Protein AF-A0A314YEB7-F1 (afdb_monomer)

Organism: NCBI:txid2094558

Radius of gyration: 27.31 Å; Cα contacts (8 Å, |Δi|>4): 41; chains: 1; bounding box: 63×27×92 Å

Nearest PDB structures (foldseek):
  8xuo-assembly1_G  TM=5.348E-01  e=2.493E-03  Solanum lycopersicum
  8rfh-assembly1_B  TM=5.170E-01  e=1.519E-03  Nicotiana benthamiana
  4adn-assembly1_A  TM=3.285E-01  e=4.768E+00  Staphylococcus aureus
  4ado-assembly2_B  TM=3.505E-01  e=6.108E+00  Staphylococcus aureus

Structure (mmCIF, N/CA/C/O backbone):
data_AF-A0A314YEB7-F1
#
_entry.id   AF-A0A314YEB7-F1
#
loop_
_atom_site.group_PDB
_atom_site.id
_atom_site.type_symbol
_atom_site.label_atom_id
_atom_site.label_alt_id
_atom_site.label_comp_id
_atom_site.label_asym_id
_atom_site.label_entity_id
_atom_site.label_seq_id
_atom_site.pdbx_PDB_ins_code
_atom_site.Cartn_x
_atom_site.Cartn_y
_atom_site.Cartn_z
_atom_site.occupancy
_atom_site.B_iso_or_equiv
_atom_site.auth_seq_id
_atom_site.auth_comp_id
_atom_site.auth_asym_id
_atom_site.auth_atom_id
_atom_site.pdbx_PDB_model_num
ATOM 1 N N . MET A 1 1 ? 1.807 -8.110 25.311 1.00 68.31 1 MET A N 1
ATOM 2 C CA . MET A 1 1 ? 2.565 -8.280 24.041 1.00 68.31 1 MET A CA 1
ATOM 3 C C . MET A 1 1 ? 1.724 -8.829 22.879 1.00 68.31 1 MET A C 1
ATOM 5 O O . MET A 1 1 ? 1.336 -8.028 22.047 1.00 68.31 1 MET A O 1
ATOM 9 N N . LEU A 1 2 ? 1.368 -10.123 22.812 1.00 75.75 2 LEU A N 1
ATOM 10 C CA . LEU A 1 2 ? 0.666 -10.695 21.634 1.00 75.75 2 LEU A CA 1
ATOM 11 C C . LEU A 1 2 ? -0.756 -10.161 21.396 1.00 75.75 2 LEU A C 1
ATOM 13 O O . LEU A 1 2 ? -1.238 -10.164 20.268 1.00 75.75 2 LEU A O 1
ATOM 17 N N . GLN A 1 3 ? -1.419 -9.657 22.438 1.00 79.19 3 GLN A N 1
ATOM 18 C CA . GLN A 1 3 ? -2.722 -8.996 22.306 1.00 79.19 3 GLN A CA 1
ATOM 19 C C . GLN A 1 3 ? -2.668 -7.767 21.382 1.00 79.19 3 GLN A C 1
ATOM 21 O O . GLN A 1 3 ? -3.668 -7.438 20.755 1.00 79.19 3 GLN A O 1
ATOM 26 N N . HIS A 1 4 ? -1.498 -7.131 21.236 1.00 72.62 4 HIS A N 1
ATOM 27 C CA . HIS A 1 4 ? -1.309 -5.995 20.331 1.00 72.62 4 HIS A CA 1
ATOM 28 C C . HIS A 1 4 ? -1.151 -6.405 18.858 1.00 72.62 4 HIS A C 1
ATOM 30 O O . HIS A 1 4 ? -1.191 -5.542 17.990 1.00 72.62 4 HIS 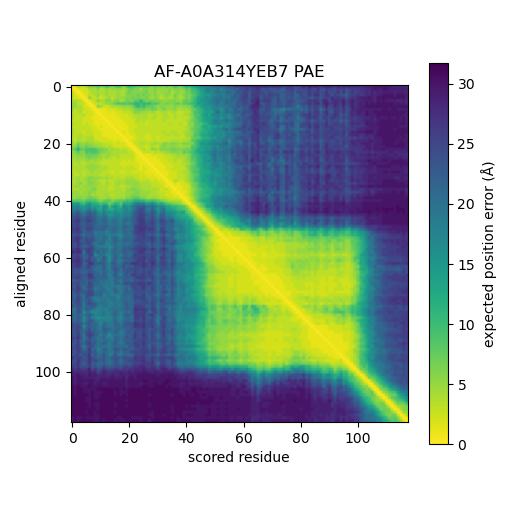A O 1
ATOM 36 N N . CYS A 1 5 ? -0.987 -7.699 18.557 1.00 73.44 5 CYS A N 1
ATOM 37 C CA . CYS A 1 5 ? -0.855 -8.199 17.186 1.00 73.44 5 CYS A CA 1
ATOM 38 C C . CYS A 1 5 ? -2.202 -8.405 16.483 1.00 73.44 5 CYS A C 1
ATOM 40 O O . CYS A 1 5 ? -2.207 -8.699 15.295 1.00 73.44 5 CYS A O 1
ATOM 42 N N . VAL A 1 6 ? -3.330 -8.333 17.208 1.00 78.94 6 VAL A N 1
ATOM 43 C CA . VAL A 1 6 ? -4.710 -8.468 16.682 1.00 78.94 6 VAL A CA 1
ATOM 44 C C . VAL A 1 6 ? -4.918 -9.708 15.783 1.00 78.94 6 VAL A C 1
ATOM 46 O O . VAL A 1 6 ? -5.748 -9.724 14.884 1.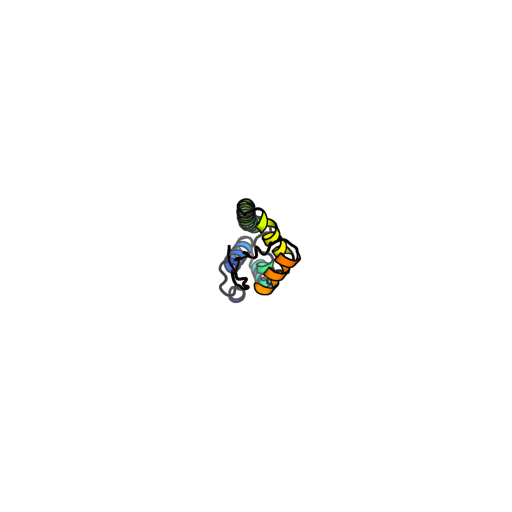00 78.94 6 VAL A O 1
ATOM 49 N N . GLY A 1 7 ? -4.145 -10.775 16.010 1.00 71.06 7 GLY A N 1
ATOM 50 C CA . GLY A 1 7 ? -4.203 -11.999 15.202 1.00 71.06 7 GLY A CA 1
ATOM 51 C C . GLY A 1 7 ? -3.587 -11.890 13.802 1.00 71.06 7 GLY A C 1
ATOM 52 O O . GLY A 1 7 ? -3.736 -12.818 13.013 1.00 71.06 7 GLY A O 1
ATOM 53 N N . LEU A 1 8 ? -2.881 -10.800 13.489 1.00 77.94 8 LEU A N 1
ATOM 54 C CA . LEU A 1 8 ? -2.183 -10.623 12.222 1.00 77.94 8 LEU A CA 1
ATOM 55 C C . LEU A 1 8 ? -0.872 -11.435 12.234 1.00 77.94 8 LEU A C 1
ATOM 57 O O . LEU A 1 8 ? 0.013 -11.136 13.044 1.00 77.94 8 LEU A O 1
ATOM 61 N N . PRO A 1 9 ? -0.695 -12.432 11.345 1.00 77.88 9 PRO A N 1
ATOM 62 C CA . PRO A 1 9 ? 0.518 -13.254 11.315 1.00 77.88 9 PRO A CA 1
ATOM 63 C C . PRO A 1 9 ? 1.794 -12.421 11.140 1.00 77.88 9 PRO A C 1
ATOM 65 O O . PRO A 1 9 ? 2.809 -12.701 11.771 1.00 77.88 9 PRO A O 1
ATOM 68 N N . LEU A 1 10 ? 1.709 -11.344 10.354 1.00 76.81 10 LEU A N 1
ATOM 69 C CA . LEU A 1 10 ? 2.814 -10.423 10.097 1.00 76.81 10 LEU A CA 1
ATOM 70 C C . LEU A 1 10 ? 3.290 -9.711 11.374 1.00 76.81 10 LEU A C 1
ATOM 72 O O . LEU A 1 10 ? 4.482 -9.673 11.656 1.00 76.81 10 LEU A O 1
ATOM 76 N N . ALA A 1 11 ? 2.366 -9.235 12.213 1.00 76.75 11 ALA A N 1
ATOM 77 C CA . ALA A 1 11 ? 2.716 -8.574 13.471 1.00 76.75 11 ALA A CA 1
ATOM 78 C C . ALA A 1 11 ? 3.411 -9.528 14.462 1.00 76.75 11 ALA A C 1
ATOM 80 O O . ALA A 1 11 ? 4.275 -9.108 15.233 1.00 76.75 11 ALA A O 1
ATOM 81 N N . ILE A 1 12 ? 3.056 -10.817 14.435 1.00 81.31 12 ILE A N 1
ATOM 82 C CA . ILE A 1 12 ? 3.680 -11.852 15.271 1.00 81.31 12 ILE A CA 1
ATOM 83 C C . ILE A 1 12 ? 5.104 -12.145 14.788 1.00 81.31 12 ILE A C 1
ATOM 85 O O . ILE A 1 12 ? 6.018 -12.222 15.610 1.00 81.31 12 ILE A O 1
ATOM 89 N N . ILE A 1 13 ? 5.299 -12.273 13.472 1.00 80.50 13 ILE A N 1
ATOM 90 C CA . ILE A 1 13 ? 6.617 -12.494 12.859 1.00 80.50 13 ILE A CA 1
ATOM 91 C C . ILE A 1 13 ? 7.549 -11.322 13.180 1.00 80.50 13 ILE A C 1
ATOM 93 O O . ILE A 1 13 ? 8.672 -11.548 13.633 1.00 80.50 13 ILE A O 1
ATOM 97 N N . VAL A 1 14 ? 7.057 -10.085 13.062 1.00 80.31 14 VAL A N 1
ATOM 98 C CA . VAL A 1 14 ? 7.831 -8.880 13.380 1.00 80.31 14 VAL A CA 1
ATOM 99 C C . VAL A 1 14 ? 8.306 -8.877 14.834 1.00 80.31 14 VAL A C 1
ATOM 101 O O . VAL A 1 14 ? 9.492 -8.689 15.109 1.00 80.31 14 VAL A O 1
ATOM 104 N N . LEU A 1 15 ? 7.404 -9.151 15.779 1.00 82.88 15 LEU A N 1
ATOM 105 C CA . LEU A 1 15 ? 7.750 -9.244 17.200 1.00 82.88 15 LEU A CA 1
ATOM 106 C C . LEU A 1 15 ? 8.743 -10.373 17.488 1.00 82.88 15 LEU A C 1
ATOM 108 O O . LEU A 1 15 ? 9.682 -10.169 18.256 1.00 82.88 15 LEU A O 1
ATOM 112 N N . ALA A 1 16 ? 8.572 -11.538 16.860 1.00 82.62 16 ALA A N 1
ATOM 113 C CA . ALA A 1 16 ? 9.500 -12.655 17.002 1.00 82.62 16 ALA A CA 1
ATOM 114 C C . ALA A 1 16 ? 10.907 -12.292 16.497 1.00 82.62 16 ALA A C 1
ATOM 116 O O . ALA A 1 16 ? 11.894 -12.574 17.177 1.00 82.62 16 ALA A O 1
ATOM 117 N N . GLY A 1 17 ? 11.009 -11.603 15.356 1.00 81.62 17 GLY A N 1
ATOM 118 C CA . GLY A 1 17 ? 12.283 -11.140 14.804 1.00 81.62 17 GLY A CA 1
ATOM 119 C C . GLY A 1 17 ? 12.969 -10.078 15.668 1.00 81.62 17 GLY A C 1
ATOM 120 O O . GLY A 1 17 ?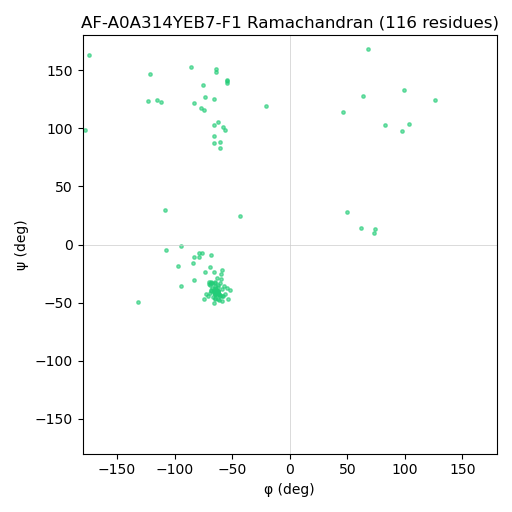 14.182 -10.139 15.874 1.00 81.62 17 GLY A O 1
ATOM 121 N N . VAL A 1 18 ? 12.209 -9.137 16.235 1.00 81.19 18 VAL A N 1
ATOM 122 C CA . VAL A 1 18 ? 12.741 -8.124 17.163 1.00 81.19 18 VAL A CA 1
ATOM 123 C C . VAL A 1 18 ? 13.254 -8.774 18.450 1.00 81.19 18 VAL A C 1
ATOM 125 O O . VAL A 1 18 ? 14.371 -8.481 18.881 1.00 81.19 18 VAL A O 1
ATOM 128 N N . LEU A 1 19 ? 12.481 -9.689 19.041 1.00 83.06 19 LEU A N 1
ATOM 129 C CA . LEU A 1 19 ? 12.862 -10.397 20.268 1.00 83.06 19 LEU A CA 1
ATOM 130 C C . LEU A 1 19 ? 14.049 -11.342 20.049 1.00 83.06 19 LEU A C 1
ATOM 132 O O . LEU A 1 19 ? 14.902 -11.449 20.926 1.00 83.06 19 LEU A O 1
ATOM 136 N N . SER A 1 20 ? 14.173 -11.952 18.865 1.00 83.00 20 SER A N 1
ATOM 137 C CA . SER A 1 20 ? 15.309 -12.814 18.505 1.00 83.00 20 SER A CA 1
ATOM 138 C C . SER A 1 20 ? 16.665 -12.100 18.569 1.00 83.00 20 SER A C 1
ATOM 140 O O . SER A 1 20 ? 17.693 -12.768 18.674 1.00 83.00 20 SER A O 1
ATOM 142 N N . ARG A 1 21 ? 16.695 -10.764 18.480 1.00 76.50 21 ARG A N 1
ATOM 143 C CA . ARG A 1 21 ? 17.925 -9.957 18.532 1.00 76.50 21 ARG A CA 1
ATOM 144 C C . ARG A 1 21 ? 18.242 -9.441 19.945 1.00 76.50 21 ARG A C 1
ATOM 146 O O . ARG A 1 21 ? 19.240 -8.743 20.119 1.00 76.50 21 ARG A O 1
ATOM 153 N N . LYS A 1 22 ? 17.402 -9.740 20.945 1.00 79.88 22 LYS A N 1
ATOM 154 C CA . LYS A 1 22 ? 17.508 -9.243 22.326 1.00 79.88 22 LYS A CA 1
ATOM 155 C C . LYS A 1 22 ? 17.774 -10.383 23.304 1.00 79.88 22 LYS A C 1
ATOM 157 O O . LYS A 1 22 ? 16.984 -11.315 23.402 1.00 79.88 22 LYS A O 1
ATOM 162 N N . ASN A 1 23 ? 18.856 -10.274 24.075 1.00 81.06 23 ASN A N 1
ATOM 163 C CA . ASN A 1 23 ? 19.333 -11.355 24.949 1.00 81.06 23 ASN A CA 1
ATOM 164 C C . ASN A 1 23 ? 19.085 -11.096 26.442 1.00 81.06 23 ASN A C 1
ATOM 166 O O . ASN A 1 23 ? 19.368 -11.964 27.265 1.00 81.06 23 ASN A O 1
ATOM 170 N N . THR A 1 24 ? 18.578 -9.917 26.817 1.00 87.00 24 THR A N 1
ATOM 171 C CA . THR A 1 24 ? 18.366 -9.557 28.227 1.00 87.00 24 THR A CA 1
ATOM 172 C C . THR A 1 24 ? 16.912 -9.217 28.543 1.00 87.00 24 THR A C 1
ATOM 174 O O . THR A 1 24 ? 16.208 -8.615 27.738 1.00 87.00 24 THR A O 1
ATOM 177 N N . ILE A 1 25 ? 16.466 -9.548 29.761 1.00 84.94 25 ILE A N 1
ATOM 178 C CA . ILE A 1 25 ? 15.084 -9.307 30.223 1.00 84.94 25 ILE A CA 1
ATOM 179 C C . ILE A 1 25 ? 14.719 -7.816 30.163 1.00 84.94 25 ILE A C 1
ATOM 181 O O . ILE A 1 25 ? 13.622 -7.469 29.741 1.00 84.94 25 ILE A O 1
ATOM 185 N N . LYS A 1 26 ? 15.660 -6.921 30.488 1.00 82.94 26 LYS A N 1
ATOM 186 C CA . LYS A 1 26 ? 15.446 -5.465 30.408 1.00 82.94 26 LYS A CA 1
ATOM 187 C C . LYS A 1 26 ? 15.151 -4.985 28.984 1.00 82.94 26 LYS A C 1
ATOM 189 O O . LYS A 1 26 ? 14.341 -4.084 28.778 1.00 82.94 26 LYS A O 1
ATOM 194 N N . GLU A 1 27 ? 15.791 -5.589 27.984 1.00 80.75 27 GLU A N 1
ATOM 195 C CA . GLU A 1 27 ? 15.502 -5.280 26.582 1.00 80.75 27 GLU A CA 1
ATOM 196 C C . GLU A 1 27 ? 14.119 -5.787 26.172 1.00 80.75 27 GLU A C 1
ATOM 198 O O . GLU A 1 27 ? 13.434 -5.123 25.400 1.00 80.75 27 GLU A O 1
ATOM 203 N N . TRP A 1 28 ? 13.685 -6.925 26.714 1.00 84.56 28 TRP A N 1
ATOM 204 C CA . TRP A 1 28 ? 12.346 -7.462 26.478 1.00 84.56 28 TRP A CA 1
ATOM 205 C C . TRP A 1 28 ? 11.260 -6.592 27.121 1.00 84.56 28 TRP A C 1
ATOM 207 O O . TRP A 1 28 ? 10.230 -6.357 26.496 1.00 84.56 28 TRP A O 1
ATOM 217 N N . GLU A 1 29 ? 11.499 -6.058 28.321 1.00 84.81 29 GLU A N 1
ATOM 218 C CA . GLU A 1 29 ? 10.618 -5.072 28.966 1.00 84.81 29 GLU A CA 1
ATOM 219 C C . GLU A 1 29 ? 10.523 -3.784 28.140 1.00 84.81 29 GLU A C 1
ATOM 221 O O . GLU A 1 29 ? 9.428 -3.289 27.887 1.00 84.81 29 GLU A O 1
ATOM 226 N N . THR A 1 30 ? 11.649 -3.308 27.602 1.00 81.94 30 THR A N 1
ATOM 227 C CA . THR A 1 30 ? 11.667 -2.134 26.713 1.00 81.94 30 THR A CA 1
ATOM 228 C C . THR A 1 30 ? 10.857 -2.380 25.433 1.00 81.94 30 THR A C 1
ATOM 230 O O . THR A 1 30 ? 10.136 -1.497 24.968 1.00 81.94 30 THR A O 1
ATOM 233 N N . VAL A 1 31 ? 10.945 -3.584 24.855 1.00 82.50 31 VAL A N 1
ATOM 234 C CA . VAL A 1 31 ? 10.126 -3.987 23.699 1.00 82.50 31 VAL A CA 1
ATOM 235 C C . VAL A 1 31 ? 8.654 -4.104 24.090 1.00 82.50 31 VAL A C 1
ATOM 237 O O . VAL A 1 31 ? 7.802 -3.714 23.301 1.00 82.50 31 VAL A O 1
ATOM 240 N N . HIS A 1 32 ? 8.346 -4.590 25.296 1.00 83.50 32 HIS A N 1
ATOM 241 C CA . HIS A 1 32 ? 6.985 -4.703 25.820 1.00 83.50 32 HIS A CA 1
ATOM 242 C C . HIS A 1 32 ? 6.303 -3.338 26.009 1.00 83.50 32 HIS A C 1
ATOM 244 O O . HIS A 1 32 ? 5.122 -3.192 25.692 1.00 83.50 32 HIS A O 1
ATOM 250 N N . GLU A 1 33 ? 7.030 -2.338 26.502 1.00 83.56 33 GLU A N 1
ATOM 251 C CA . GLU A 1 33 ? 6.515 -0.971 26.640 1.00 83.56 33 GLU A CA 1
ATOM 252 C C . GLU A 1 33 ? 6.328 -0.291 25.276 1.00 83.56 33 GLU A C 1
ATOM 254 O O . GLU A 1 33 ? 5.373 0.456 25.082 1.00 83.56 33 GLU A O 1
ATOM 259 N N . ASN A 1 34 ? 7.175 -0.626 24.296 1.00 78.38 34 ASN A N 1
ATOM 260 C CA . ASN A 1 34 ? 7.173 -0.025 22.960 1.00 78.38 34 ASN A CA 1
ATOM 261 C C . ASN A 1 34 ? 6.658 -0.976 21.867 1.00 78.38 34 ASN A C 1
ATOM 263 O O . ASN A 1 34 ? 7.067 -0.872 20.709 1.00 78.38 34 ASN A O 1
ATOM 267 N N . VAL A 1 35 ? 5.756 -1.910 22.200 1.00 79.44 35 VAL A N 1
ATOM 268 C CA . VAL A 1 35 ? 5.264 -2.934 21.252 1.00 79.44 35 VAL A CA 1
ATOM 269 C C . VAL A 1 35 ? 4.665 -2.299 20.006 1.00 79.44 35 VAL A C 1
ATOM 271 O O . VAL A 1 35 ? 4.931 -2.758 18.899 1.00 79.44 35 VAL A O 1
ATOM 274 N N . HIS A 1 36 ? 3.883 -1.232 20.173 1.00 74.88 36 HIS A N 1
ATOM 275 C CA . HIS A 1 36 ? 3.249 -0.553 19.048 1.00 74.88 36 HIS A CA 1
ATOM 276 C C . HIS A 1 36 ? 4.286 0.058 18.099 1.00 74.88 36 HIS A C 1
ATOM 278 O O . HIS A 1 36 ? 4.181 -0.100 16.887 1.00 74.88 36 HIS A O 1
ATOM 284 N N . GLU A 1 37 ? 5.340 0.671 18.640 1.00 72.19 37 GLU A N 1
ATOM 285 C CA . GLU A 1 37 ? 6.440 1.200 17.834 1.00 72.19 37 GLU A CA 1
ATOM 286 C C . GLU A 1 37 ? 7.285 0.097 17.200 1.00 72.19 37 GLU A C 1
ATOM 288 O O . GLU A 1 37 ? 7.747 0.268 16.081 1.00 72.19 37 GLU A O 1
ATOM 293 N N . CYS A 1 38 ? 7.469 -1.040 17.871 1.00 73.56 38 CYS A N 1
ATOM 294 C CA . CYS A 1 38 ? 8.208 -2.174 17.318 1.00 73.56 38 CYS A CA 1
ATOM 295 C C . CYS A 1 38 ? 7.456 -2.835 16.158 1.00 73.56 38 CYS A C 1
ATOM 297 O O . CYS A 1 38 ? 8.077 -3.175 15.156 1.00 73.56 38 CYS A O 1
ATOM 299 N N . ILE A 1 39 ? 6.130 -2.968 16.265 1.00 72.88 39 ILE A N 1
ATOM 300 C CA . ILE A 1 39 ? 5.282 -3.450 15.168 1.00 72.88 39 ILE A CA 1
ATOM 301 C C . ILE A 1 39 ? 5.285 -2.431 14.022 1.00 72.88 39 ILE A C 1
ATOM 303 O O . ILE A 1 39 ? 5.491 -2.813 12.876 1.00 72.88 39 ILE A O 1
ATOM 307 N N . ARG A 1 40 ? 5.129 -1.134 14.328 1.00 66.75 40 ARG A N 1
ATOM 308 C CA . ARG A 1 40 ? 5.129 -0.049 13.332 1.00 66.75 40 ARG A CA 1
ATOM 309 C C . ARG A 1 40 ? 6.474 0.108 12.618 1.00 66.75 40 ARG A C 1
ATOM 311 O O . ARG A 1 40 ? 6.504 0.459 11.447 1.00 66.75 40 ARG A O 1
ATOM 318 N N . ARG A 1 41 ? 7.589 -0.105 13.322 1.00 62.88 41 ARG A N 1
ATOM 319 C CA . ARG A 1 41 ? 8.949 0.033 12.778 1.00 62.88 41 ARG A CA 1
ATOM 320 C C . ARG A 1 41 ? 9.431 -1.224 12.046 1.00 62.88 41 ARG A C 1
ATOM 322 O O . ARG A 1 41 ? 10.398 -1.121 11.299 1.00 62.88 41 ARG A O 1
ATOM 329 N N . GLY A 1 42 ? 8.773 -2.371 12.244 1.00 56.66 42 GLY A N 1
ATOM 330 C CA . GLY A 1 42 ? 9.122 -3.631 11.588 1.00 56.66 42 GLY A CA 1
ATOM 331 C C . GLY A 1 42 ? 10.464 -4.220 12.040 1.00 56.66 42 GLY A C 1
ATOM 332 O O . GLY A 1 42 ? 11.272 -3.569 12.715 1.00 56.66 42 GLY A O 1
ATOM 333 N N . ILE A 1 43 ? 10.716 -5.478 11.656 1.00 47.88 43 ILE A N 1
ATOM 334 C CA . ILE A 1 43 ? 12.079 -6.031 11.625 1.00 47.88 43 ILE A CA 1
ATOM 335 C C . ILE A 1 43 ? 12.906 -5.077 10.770 1.00 47.88 43 ILE A C 1
ATOM 337 O O . ILE A 1 43 ? 12.395 -4.575 9.775 1.00 47.88 43 ILE A O 1
ATOM 341 N N . GLY A 1 44 ? 14.142 -4.806 11.212 1.00 47.00 44 GLY A N 1
ATOM 342 C CA . GLY A 1 44 ? 15.094 -3.873 10.604 1.00 47.00 44 GLY A CA 1
ATOM 343 C C . GLY A 1 44 ? 14.791 -3.569 9.142 1.00 47.00 44 GLY A C 1
ATOM 344 O O . GLY A 1 44 ? 14.760 -4.493 8.336 1.00 47.00 44 GLY A O 1
ATOM 345 N N . HIS A 1 45 ? 14.540 -2.282 8.905 1.00 46.16 45 HIS A N 1
ATOM 346 C CA . HIS A 1 45 ? 14.091 -1.516 7.734 1.00 46.16 45 HIS A CA 1
ATOM 347 C C . HIS A 1 45 ? 14.719 -1.848 6.353 1.00 46.16 45 HIS A C 1
ATOM 349 O O . HIS A 1 45 ? 14.760 -0.997 5.471 1.00 46.16 45 HIS A O 1
ATOM 355 N N . GLU A 1 46 ? 15.232 -3.057 6.164 1.00 49.12 46 GLU A N 1
ATOM 356 C CA . GLU A 1 46 ? 16.177 -3.463 5.130 1.00 49.12 46 GLU A CA 1
ATOM 357 C C . GLU A 1 46 ? 15.693 -4.756 4.445 1.00 49.12 46 GLU A C 1
ATOM 359 O O . GLU A 1 46 ? 15.567 -4.778 3.228 1.00 49.12 46 GLU A O 1
ATOM 364 N N . GLU A 1 47 ? 15.310 -5.803 5.190 1.00 48.62 47 GLU A N 1
ATOM 365 C CA . GLU A 1 47 ? 15.075 -7.137 4.590 1.00 48.62 47 GLU A CA 1
ATOM 366 C C . GLU A 1 47 ? 13.607 -7.416 4.204 1.00 48.62 47 GLU A C 1
ATOM 368 O O . GLU A 1 47 ? 13.331 -8.057 3.191 1.00 48.62 47 GLU A O 1
ATOM 3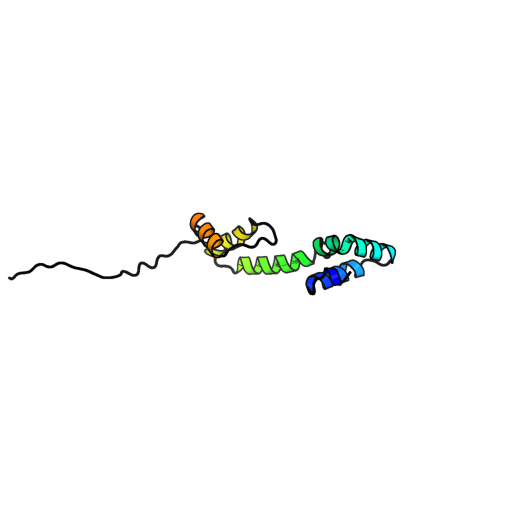73 N N . GLU A 1 48 ? 12.628 -6.925 4.971 1.00 50.31 48 GLU A N 1
ATOM 374 C CA . GLU A 1 48 ? 11.201 -7.205 4.706 1.00 50.31 48 GLU A CA 1
ATOM 375 C C . GLU A 1 48 ? 10.618 -6.265 3.632 1.00 50.31 48 GLU A C 1
ATOM 377 O O . GLU A 1 48 ? 9.762 -6.662 2.834 1.00 50.31 48 GLU A O 1
ATOM 382 N N . TYR A 1 49 ? 11.149 -5.037 3.544 1.00 51.69 49 TYR A N 1
ATOM 383 C CA . TYR A 1 49 ? 10.815 -4.096 2.473 1.00 51.69 49 TYR A CA 1
ATOM 384 C C . TYR A 1 49 ? 11.362 -4.575 1.126 1.00 51.69 49 TYR A C 1
ATOM 386 O O . TYR A 1 49 ? 10.694 -4.388 0.116 1.00 51.69 49 TYR A O 1
ATOM 394 N N . GLU A 1 50 ? 12.513 -5.257 1.093 1.00 53.88 50 GLU A N 1
ATOM 395 C CA . GLU A 1 50 ? 13.048 -5.842 -0.143 1.00 53.88 50 GLU A CA 1
ATOM 396 C C . GLU A 1 50 ? 12.096 -6.875 -0.750 1.00 53.88 50 GLU A C 1
ATOM 398 O O . GLU A 1 50 ? 11.846 -6.827 -1.951 1.00 53.88 50 GLU A O 1
ATOM 403 N N . GLY A 1 51 ? 11.493 -7.755 0.056 1.00 58.78 51 GLY A N 1
ATOM 404 C CA . GLY A 1 51 ? 10.572 -8.780 -0.445 1.00 58.78 51 GLY A CA 1
ATOM 405 C C . GLY A 1 51 ? 9.286 -8.198 -1.042 1.00 58.78 51 GLY A C 1
ATOM 406 O O . GLY A 1 51 ? 8.913 -8.525 -2.172 1.00 58.78 51 GLY A O 1
ATOM 407 N N . ALA A 1 52 ? 8.613 -7.307 -0.309 1.00 70.62 52 ALA A N 1
ATOM 408 C CA . ALA A 1 52 ? 7.383 -6.671 -0.783 1.00 70.62 52 ALA A CA 1
ATOM 409 C C . ALA A 1 52 ? 7.649 -5.701 -1.946 1.00 70.62 52 ALA A C 1
ATOM 411 O O . ALA A 1 52 ? 6.921 -5.718 -2.939 1.00 70.62 52 ALA A O 1
ATOM 412 N N . SER A 1 53 ? 8.722 -4.907 -1.866 1.00 76.31 53 SER A N 1
ATOM 413 C CA . SER A 1 53 ? 9.152 -4.003 -2.938 1.00 76.31 53 SER A CA 1
ATOM 414 C C . SER A 1 53 ? 9.522 -4.772 -4.206 1.00 76.31 53 SER A C 1
ATOM 416 O O . SER A 1 53 ? 9.113 -4.381 -5.296 1.00 76.31 53 SER A O 1
ATOM 418 N N . TRP A 1 54 ? 10.194 -5.921 -4.085 1.00 77.00 54 TRP A N 1
ATOM 419 C CA . TRP A 1 54 ? 10.515 -6.793 -5.217 1.00 77.00 54 TRP A CA 1
ATOM 420 C C . TRP A 1 54 ? 9.262 -7.334 -5.912 1.00 77.00 54 TRP A C 1
ATOM 422 O O . TRP A 1 54 ? 9.142 -7.260 -7.136 1.00 77.00 54 TRP A O 1
ATOM 432 N N . VAL A 1 55 ? 8.293 -7.840 -5.145 1.00 80.88 55 VAL A N 1
ATOM 433 C CA . VAL A 1 55 ? 7.027 -8.343 -5.701 1.00 80.88 55 VAL A CA 1
ATOM 434 C C . VAL A 1 55 ? 6.229 -7.219 -6.365 1.00 80.88 55 VAL A C 1
ATOM 436 O O . VAL A 1 55 ? 5.663 -7.418 -7.445 1.00 80.88 55 VAL A O 1
ATOM 439 N N . LEU A 1 56 ? 6.204 -6.029 -5.760 1.00 84.00 56 LEU A N 1
ATOM 440 C CA . LEU A 1 56 ? 5.559 -4.848 -6.334 1.00 84.00 56 LEU A CA 1
ATOM 441 C C . LEU A 1 56 ? 6.255 -4.386 -7.618 1.00 84.00 56 LEU A C 1
ATOM 443 O O . LEU A 1 56 ? 5.567 -4.097 -8.595 1.00 84.00 56 LEU A O 1
ATOM 447 N N . ALA A 1 57 ? 7.588 -4.377 -7.653 1.00 84.50 57 ALA A N 1
ATOM 448 C CA . ALA A 1 57 ? 8.371 -4.025 -8.835 1.00 84.50 57 ALA A CA 1
ATOM 449 C C . ALA A 1 57 ? 8.097 -4.991 -9.994 1.00 84.50 57 ALA A C 1
ATOM 451 O O . ALA A 1 57 ? 7.746 -4.557 -11.091 1.00 84.50 57 ALA A O 1
ATOM 452 N N . LEU A 1 58 ? 8.130 -6.303 -9.735 1.00 86.81 58 LEU A N 1
ATOM 453 C CA . LEU A 1 58 ? 7.768 -7.308 -10.735 1.00 86.81 58 LEU A CA 1
ATOM 454 C C . LEU A 1 58 ? 6.330 -7.120 -11.227 1.00 86.81 58 LEU A C 1
ATOM 456 O O . LEU A 1 58 ? 6.075 -7.164 -12.430 1.00 86.81 58 LEU A O 1
ATOM 460 N N . SER A 1 59 ? 5.386 -6.882 -10.318 1.00 85.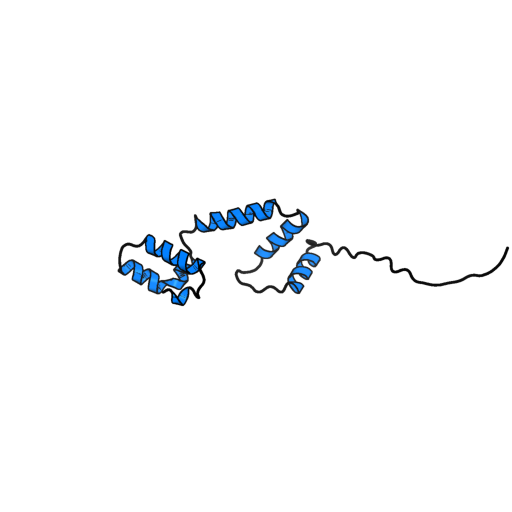88 59 SER A N 1
ATOM 461 C CA . SER A 1 59 ? 3.985 -6.646 -10.681 1.00 85.88 59 SER A CA 1
ATOM 462 C C . SER A 1 59 ? 3.831 -5.393 -11.549 1.00 85.88 59 SER A C 1
ATOM 464 O O . SER A 1 59 ? 3.084 -5.407 -12.527 1.00 85.88 59 SER A O 1
ATOM 466 N N . TYR A 1 60 ? 4.571 -4.329 -11.234 1.00 91.00 60 TYR A N 1
ATOM 467 C CA . TYR A 1 60 ? 4.593 -3.081 -11.991 1.00 91.00 60 TYR A CA 1
ATOM 468 C C . TYR A 1 60 ? 5.180 -3.258 -13.398 1.00 91.00 60 TYR A C 1
ATOM 470 O O . TYR A 1 60 ? 4.674 -2.679 -14.366 1.00 91.00 60 TYR A O 1
ATOM 478 N N . ASP A 1 61 ? 6.221 -4.075 -13.546 1.00 90.81 61 ASP A N 1
ATOM 479 C CA . ASP A 1 61 ? 6.850 -4.343 -14.840 1.00 90.81 61 ASP A CA 1
ATOM 480 C C . ASP A 1 61 ? 5.919 -5.086 -15.796 1.00 90.81 61 ASP A C 1
ATOM 482 O O . ASP A 1 61 ? 5.815 -4.697 -16.963 1.00 90.81 61 ASP A O 1
ATOM 486 N N . HIS A 1 62 ? 5.173 -6.067 -15.281 1.00 91.12 62 HIS A N 1
ATOM 487 C CA . HIS A 1 62 ? 4.202 -6.854 -16.047 1.00 91.12 62 HIS A CA 1
ATOM 488 C C . HIS A 1 62 ? 2.868 -6.129 -16.289 1.00 91.12 62 HIS A C 1
ATOM 490 O O . HIS A 1 62 ? 2.019 -6.620 -17.037 1.00 91.12 62 HIS A O 1
ATOM 496 N N . LEU A 1 63 ? 2.658 -4.960 -15.679 1.00 91.44 63 LEU A N 1
ATOM 497 C CA . LEU A 1 63 ? 1.417 -4.212 -15.811 1.00 91.44 63 LEU A CA 1
ATOM 498 C C . LEU A 1 63 ? 1.328 -3.512 -17.187 1.00 91.44 63 LEU A C 1
ATOM 500 O O . LEU A 1 63 ? 2.300 -2.894 -17.635 1.00 91.44 63 LEU A O 1
ATOM 504 N N . PRO A 1 64 ? 0.162 -3.527 -17.864 1.00 90.19 64 PRO A N 1
ATOM 505 C CA . PRO A 1 64 ? -0.046 -2.770 -19.094 1.00 90.19 64 PRO A CA 1
ATOM 506 C C . PRO A 1 64 ? 0.278 -1.282 -18.928 1.00 90.19 64 PRO A C 1
ATOM 508 O O . PRO A 1 64 ? -0.079 -0.671 -17.922 1.00 90.19 64 PRO A O 1
ATOM 511 N N . TYR A 1 65 ? 0.878 -0.670 -19.953 1.00 88.12 65 TYR A N 1
ATOM 512 C CA . TYR A 1 65 ? 1.369 0.715 -19.896 1.00 88.12 65 TYR A CA 1
ATOM 513 C C . TYR A 1 65 ? 0.321 1.733 -19.412 1.00 88.12 65 TYR A C 1
ATOM 515 O O . TYR A 1 65 ? 0.635 2.606 -18.615 1.00 88.12 65 TYR A O 1
ATOM 523 N N . HIS A 1 66 ? -0.938 1.584 -19.832 1.00 85.19 66 HIS A N 1
ATOM 524 C CA . HIS A 1 66 ? -2.032 2.482 -19.445 1.00 85.19 66 HIS A CA 1
ATOM 525 C C . HIS A 1 66 ? -2.449 2.370 -17.966 1.00 85.19 66 HIS A C 1
ATOM 527 O O . HIS A 1 66 ? -3.068 3.286 -17.438 1.00 85.19 66 HIS A O 1
ATOM 533 N N . LEU A 1 67 ? -2.110 1.272 -17.284 1.00 88.56 67 LEU A N 1
ATOM 534 C CA . LEU A 1 67 ? -2.449 1.051 -15.874 1.00 88.56 67 LEU A CA 1
ATOM 535 C C . LEU A 1 67 ? -1.307 1.419 -14.923 1.00 88.56 67 LEU A C 1
ATOM 537 O O . LEU A 1 67 ? -1.563 1.655 -13.744 1.00 88.56 67 LEU A O 1
ATOM 541 N N . LYS A 1 68 ? -0.065 1.524 -15.417 1.00 91.38 68 LYS A N 1
ATOM 542 C CA . LYS A 1 68 ? 1.090 1.947 -14.607 1.00 91.38 68 LYS A CA 1
ATOM 543 C C . LYS A 1 68 ? 0.850 3.287 -13.896 1.00 91.38 68 LYS A C 1
ATOM 545 O O . LYS A 1 68 ? 1.042 3.338 -12.682 1.00 91.38 68 LYS A O 1
ATOM 550 N N . PRO A 1 69 ? 0.332 4.334 -14.568 1.00 91.00 69 PRO A N 1
ATOM 551 C CA . PRO A 1 69 ? -0.010 5.585 -13.897 1.00 91.00 69 PRO A CA 1
ATOM 552 C C . PRO A 1 69 ? -1.107 5.439 -12.834 1.00 91.00 69 PRO A C 1
ATOM 554 O O . PRO A 1 69 ? -1.045 6.103 -11.806 1.00 91.00 69 PRO A O 1
ATOM 557 N N . CYS A 1 70 ? -2.094 4.560 -13.051 1.00 90.56 70 CYS A N 1
ATOM 558 C CA . CYS A 1 70 ? -3.182 4.327 -12.094 1.00 90.56 70 CYS A CA 1
ATOM 559 C C . CYS A 1 70 ? -2.649 3.726 -10.787 1.00 90.56 70 CYS A C 1
ATOM 561 O O . CYS A 1 70 ? -3.039 4.155 -9.704 1.00 90.56 70 CYS A O 1
ATOM 563 N N . LEU A 1 71 ? -1.721 2.768 -10.888 1.00 90.25 71 LEU A N 1
ATOM 564 C CA . LEU A 1 71 ? -1.063 2.170 -9.728 1.00 90.25 71 LEU A CA 1
ATOM 565 C C . LEU A 1 71 ? -0.216 3.202 -8.968 1.00 90.25 71 LEU A C 1
ATOM 567 O O . LEU A 1 71 ? -0.298 3.273 -7.747 1.00 90.25 71 LEU A O 1
ATOM 571 N N . LEU A 1 72 ? 0.535 4.048 -9.681 1.00 90.56 72 LEU A N 1
ATOM 572 C CA . LEU A 1 72 ? 1.322 5.120 -9.059 1.00 90.56 72 LEU A CA 1
ATOM 573 C C . LEU A 1 72 ? 0.449 6.176 -8.369 1.00 90.56 72 LEU A C 1
ATOM 575 O O . LEU A 1 72 ? 0.842 6.705 -7.333 1.00 90.56 72 LEU A O 1
ATOM 579 N N . TYR A 1 73 ? -0.745 6.455 -8.900 1.00 90.94 73 TYR A N 1
ATOM 580 C CA . TYR A 1 73 ? -1.686 7.409 -8.308 1.00 90.94 73 TYR A CA 1
ATOM 581 C C . TYR A 1 73 ? -2.112 7.012 -6.887 1.00 90.94 73 TYR A C 1
ATOM 583 O O . TYR A 1 73 ? -2.376 7.878 -6.057 1.00 90.94 73 TYR A O 1
ATOM 591 N N . LEU A 1 74 ? -2.141 5.711 -6.574 1.00 88.56 74 LEU A N 1
ATOM 592 C CA . LEU A 1 74 ? -2.479 5.233 -5.231 1.00 88.56 74 LEU A CA 1
ATOM 593 C C . LEU A 1 74 ? -1.470 5.696 -4.172 1.00 88.56 74 LEU A C 1
ATOM 595 O O . LEU A 1 74 ? -1.866 5.934 -3.036 1.00 88.56 74 LEU A O 1
ATOM 599 N N . GLY A 1 75 ? -0.205 5.909 -4.549 1.00 87.38 75 GLY A N 1
ATOM 600 C CA . GLY A 1 75 ? 0.827 6.429 -3.649 1.00 87.38 75 GLY A CA 1
ATOM 601 C C . GLY A 1 75 ? 0.621 7.886 -3.219 1.00 87.38 75 GLY A C 1
ATOM 602 O O . GLY A 1 75 ? 1.336 8.365 -2.346 1.00 87.38 75 GLY A O 1
ATOM 603 N N . HIS A 1 76 ? -0.340 8.604 -3.812 1.00 88.12 76 HIS A N 1
ATOM 604 C CA . HIS A 1 76 ? -0.718 9.949 -3.372 1.00 88.12 76 HIS A CA 1
ATOM 605 C C . HIS A 1 76 ? -1.509 9.941 -2.053 1.00 88.12 76 HIS A C 1
ATOM 607 O O . HIS A 1 76 ? -1.546 10.945 -1.343 1.00 88.12 76 HIS A O 1
ATOM 613 N N . TYR A 1 77 ? -2.169 8.829 -1.732 1.00 87.12 77 TYR A N 1
ATOM 614 C CA . TYR A 1 77 ? -2.988 8.714 -0.534 1.00 87.12 77 TYR A CA 1
ATOM 615 C C . TYR A 1 77 ? -2.154 8.312 0.682 1.00 87.12 77 TYR A C 1
ATOM 617 O O . TYR A 1 77 ? -1.120 7.658 0.564 1.00 87.12 77 TYR A O 1
ATOM 625 N N . SER A 1 78 ? -2.619 8.706 1.868 1.00 85.06 78 SER A N 1
ATOM 626 C CA . SER A 1 78 ? -2.031 8.251 3.126 1.00 85.06 78 SER A CA 1
ATOM 627 C C . SER A 1 78 ? -2.207 6.744 3.302 1.00 85.06 78 SER A C 1
ATOM 629 O O . SER A 1 78 ? -3.186 6.162 2.830 1.00 85.06 78 SER A O 1
ATOM 631 N N . GLU A 1 79 ? -1.263 6.134 4.014 1.00 81.19 79 GLU A N 1
ATOM 632 C CA . GLU A 1 79 ? -1.358 4.741 4.448 1.00 81.19 79 GLU A CA 1
ATOM 633 C C . GLU A 1 79 ? -2.669 4.511 5.222 1.00 81.19 79 GLU A C 1
ATOM 635 O O . GLU A 1 79 ? -3.128 5.391 5.953 1.00 81.19 79 GLU A O 1
ATOM 640 N N . ASP A 1 80 ? -3.298 3.353 4.998 1.00 83.06 80 ASP A N 1
ATOM 641 C CA . ASP A 1 80 ? -4.566 2.926 5.611 1.00 83.06 80 ASP A CA 1
ATOM 642 C C . ASP A 1 80 ? -5.809 3.791 5.318 1.00 83.06 80 ASP A C 1
ATOM 644 O O . ASP A 1 80 ? -6.853 3.629 5.956 1.00 83.06 80 ASP A O 1
ATOM 648 N N . LEU A 1 81 ? -5.753 4.688 4.327 1.00 87.62 81 LEU A N 1
ATOM 649 C CA . LEU A 1 81 ? -6.930 5.453 3.921 1.00 87.62 81 LEU A CA 1
ATOM 650 C C . LEU A 1 81 ? -7.925 4.584 3.136 1.00 87.62 81 LEU A C 1
ATOM 652 O O . LEU A 1 81 ? -7.602 4.017 2.091 1.00 87.62 81 LEU A O 1
ATOM 656 N N . GLU A 1 82 ? -9.183 4.566 3.578 1.00 88.50 82 GLU A N 1
ATOM 657 C CA . GLU A 1 82 ? -10.269 3.955 2.813 1.00 88.50 82 GLU A CA 1
ATOM 658 C C . GLU A 1 82 ? -10.667 4.851 1.630 1.00 88.50 82 GLU A C 1
ATOM 660 O O . GLU A 1 82 ? -11.163 5.969 1.795 1.00 88.50 82 GLU A O 1
ATOM 665 N N . ILE A 1 83 ? -10.461 4.354 0.410 1.00 89.00 83 ILE A N 1
ATOM 666 C CA . ILE A 1 83 ? -10.768 5.083 -0.823 1.00 89.00 83 ILE A CA 1
ATOM 667 C C . ILE A 1 83 ? -11.937 4.401 -1.529 1.00 89.00 83 ILE A C 1
ATOM 669 O O . ILE A 1 83 ? -11.865 3.239 -1.926 1.00 89.00 83 ILE A O 1
ATOM 673 N N . SER A 1 84 ? -13.014 5.151 -1.771 1.00 92.25 84 SER A N 1
ATOM 674 C CA . SER A 1 84 ? -14.115 4.654 -2.599 1.00 92.25 84 SER A CA 1
ATOM 675 C C . SER A 1 84 ? -13.656 4.451 -4.045 1.00 92.25 84 SER A C 1
ATOM 677 O O . SER A 1 84 ? -13.233 5.400 -4.711 1.00 92.25 84 SER A O 1
ATOM 679 N N . VAL A 1 85 ? -13.852 3.240 -4.574 1.00 89.81 85 VAL A N 1
ATOM 680 C CA . VAL A 1 85 ? -13.562 2.888 -5.977 1.00 89.81 85 VAL A CA 1
ATOM 681 C C .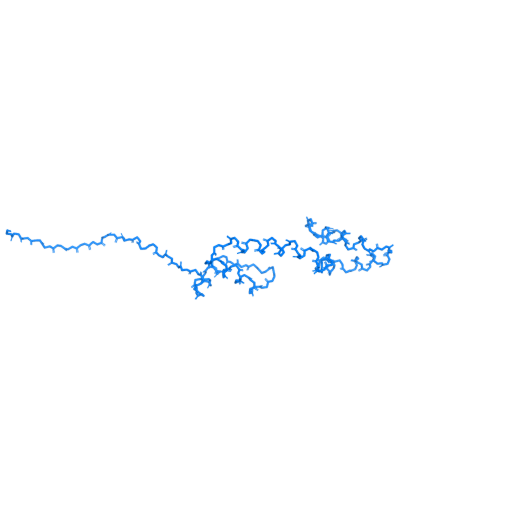 VAL A 1 85 ? -14.265 3.834 -6.954 1.00 89.81 85 VAL A C 1
ATOM 683 O O . VAL A 1 85 ? -13.697 4.218 -7.977 1.00 89.81 85 VAL A O 1
ATOM 686 N N . SER A 1 86 ? -15.490 4.258 -6.629 1.00 90.50 86 SER A N 1
ATOM 687 C CA . SER A 1 86 ? -16.263 5.176 -7.474 1.00 90.50 86 SER A CA 1
ATOM 688 C C . SER A 1 86 ? -15.617 6.560 -7.582 1.00 90.50 86 SER A C 1
ATOM 690 O O . SER A 1 86 ? -15.626 7.166 -8.653 1.00 90.50 86 SER A O 1
ATOM 692 N N . THR A 1 87 ? -15.024 7.043 -6.489 1.00 90.81 87 THR A N 1
ATOM 693 C CA . THR A 1 87 ? -14.308 8.319 -6.434 1.00 90.81 87 THR A CA 1
ATOM 694 C C . THR A 1 87 ? -12.967 8.201 -7.142 1.00 90.81 87 THR A C 1
ATOM 696 O O . THR A 1 87 ? -12.665 9.021 -8.004 1.00 90.81 87 THR A O 1
ATOM 699 N N . LEU A 1 88 ? -12.213 7.140 -6.855 1.00 91.81 88 LEU A N 1
ATOM 700 C CA . LEU A 1 88 ? -10.922 6.870 -7.483 1.00 91.81 88 LEU A CA 1
ATOM 701 C C . LEU A 1 88 ? -11.036 6.773 -9.010 1.00 91.81 88 LEU A C 1
ATOM 703 O O . LEU A 1 88 ? -10.266 7.392 -9.735 1.00 91.81 88 LEU A O 1
ATOM 707 N N . THR A 1 89 ? -12.058 6.073 -9.506 1.00 89.50 89 THR A N 1
ATOM 708 C CA . THR A 1 89 ? -12.303 5.940 -10.950 1.00 89.50 89 THR A CA 1
ATOM 709 C C . THR A 1 89 ? -12.589 7.296 -11.597 1.00 89.50 89 THR A C 1
ATOM 711 O O . THR A 1 89 ? -12.078 7.585 -12.676 1.00 89.50 89 THR A O 1
ATOM 714 N N . LYS A 1 90 ? -13.380 8.157 -10.943 1.00 90.44 90 LYS A N 1
ATOM 715 C CA . LYS A 1 90 ? -13.654 9.514 -11.443 1.00 90.44 90 LYS A CA 1
ATOM 716 C C . LYS A 1 90 ? -12.386 10.362 -11.491 1.00 90.44 90 LYS A C 1
ATOM 718 O O . LYS A 1 90 ? -12.203 11.089 -12.461 1.00 90.44 90 LYS A O 1
ATOM 723 N N . LEU A 1 91 ? -11.520 10.244 -10.485 1.00 91.50 91 LEU A N 1
ATOM 724 C CA . LEU A 1 91 ? -10.235 10.940 -10.444 1.00 91.50 91 LEU A CA 1
ATOM 725 C C . LEU A 1 91 ? -9.311 10.461 -11.562 1.00 91.50 91 LEU A C 1
ATOM 727 O O . LEU A 1 91 ? -8.797 11.276 -12.315 1.00 91.50 91 LEU A O 1
ATOM 731 N N . TRP A 1 92 ? -9.187 9.151 -11.766 1.00 91.38 92 TRP A N 1
ATOM 732 C CA . TRP A 1 92 ? -8.392 8.601 -12.867 1.00 91.38 92 TRP A CA 1
ATOM 733 C C . TRP A 1 92 ? -8.888 9.025 -14.252 1.00 91.38 92 TRP A C 1
ATOM 735 O O . TRP A 1 92 ? -8.080 9.211 -15.160 1.00 91.38 92 TRP A O 1
ATOM 745 N N . VAL A 1 93 ? -10.198 9.208 -14.429 1.00 90.06 93 VAL A N 1
ATOM 746 C CA . VAL A 1 93 ? -10.762 9.764 -15.669 1.00 90.0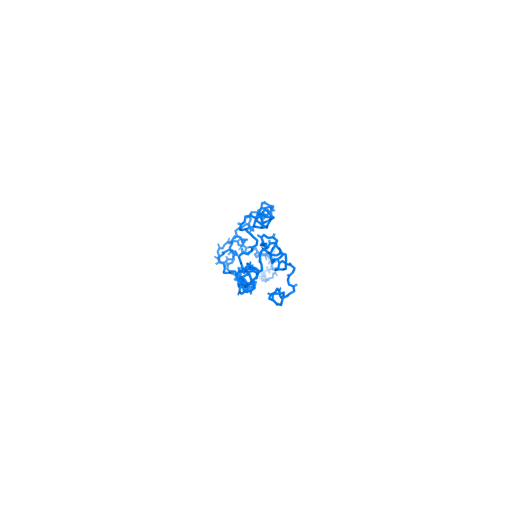6 93 VAL A CA 1
ATOM 747 C C . VAL A 1 93 ? -10.476 11.263 -15.788 1.00 90.06 93 VAL A C 1
ATOM 749 O O . VAL A 1 93 ? -10.116 11.718 -16.871 1.00 90.06 93 VAL A O 1
ATOM 752 N N . ALA A 1 94 ? -10.609 12.027 -14.700 1.00 89.19 94 ALA A N 1
ATOM 753 C CA . ALA A 1 94 ? -10.349 13.468 -14.682 1.00 89.19 94 ALA A CA 1
ATOM 754 C C . ALA A 1 94 ? -8.875 13.805 -14.971 1.00 89.19 94 ALA A C 1
ATOM 756 O O . ALA A 1 94 ? -8.597 14.737 -15.718 1.00 89.19 94 ALA A O 1
ATOM 757 N N . GLU A 1 95 ? -7.953 12.998 -14.448 1.00 86.69 95 GLU A N 1
ATOM 758 C CA . GLU A 1 95 ? -6.506 13.078 -14.693 1.00 86.69 95 GLU A CA 1
ATOM 759 C C . GLU A 1 95 ? -6.100 12.523 -16.073 1.00 86.69 95 GLU A C 1
ATOM 761 O O . GLU A 1 95 ? -4.943 12.608 -16.477 1.00 86.69 95 GLU A O 1
ATOM 766 N N . GLY A 1 96 ? -7.037 11.917 -16.813 1.00 86.69 96 GLY A N 1
ATOM 767 C CA . GLY A 1 96 ? -6.773 11.329 -18.128 1.00 86.69 96 GLY A CA 1
ATOM 768 C C . GLY A 1 96 ? -5.985 10.014 -18.098 1.00 86.69 96 GLY A C 1
ATOM 769 O O . GLY A 1 96 ? -5.542 9.552 -19.149 1.00 86.69 96 GLY A O 1
ATOM 770 N N . LEU A 1 97 ? -5.837 9.380 -16.929 1.00 86.44 97 LEU A N 1
ATOM 771 C CA . LEU A 1 97 ? -5.186 8.071 -16.779 1.00 86.44 97 LEU A CA 1
ATOM 772 C C . LEU A 1 97 ? -6.017 6.950 -17.413 1.00 86.44 97 LEU A C 1
ATOM 774 O O . LEU A 1 97 ? -5.474 5.978 -17.937 1.00 86.44 97 LEU A O 1
ATOM 778 N N . ILE A 1 98 ? -7.344 7.097 -17.389 1.00 85.25 98 ILE A N 1
ATOM 779 C CA . ILE A 1 98 ? -8.284 6.169 -18.014 1.00 85.25 98 ILE A CA 1
ATOM 780 C C . ILE A 1 98 ? -9.147 6.930 -19.012 1.00 85.25 98 ILE A C 1
ATOM 782 O O . ILE A 1 98 ? -9.863 7.868 -18.667 1.00 85.25 98 ILE A O 1
ATOM 786 N N . SER A 1 99 ? -9.135 6.473 -20.262 1.00 79.00 99 SER A N 1
ATOM 787 C CA . SER A 1 99 ? -10.091 6.937 -21.261 1.00 79.00 99 SER A CA 1
ATOM 788 C C . SER A 1 99 ? -11.391 6.155 -21.115 1.00 79.00 99 SER A C 1
ATOM 790 O O . SER A 1 99 ? -11.408 4.927 -21.254 1.00 79.00 99 SER A O 1
ATOM 792 N N . LEU A 1 100 ? -12.499 6.860 -20.875 1.00 67.12 100 LEU A N 1
ATOM 793 C CA . LEU A 1 100 ? -13.824 6.278 -21.035 1.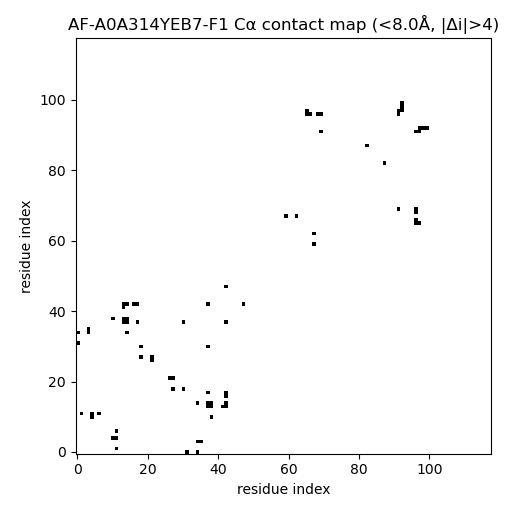00 67.12 100 LEU A CA 1
ATOM 794 C C . LEU A 1 100 ? -14.012 5.984 -22.529 1.00 67.12 100 LEU A C 1
ATOM 796 O O . LEU A 1 100 ? -14.446 6.840 -23.301 1.00 67.12 100 LEU A O 1
ATOM 800 N N . ARG A 1 101 ? -13.689 4.760 -22.960 1.00 60.12 101 ARG A N 1
ATOM 801 C CA . ARG A 1 101 ? -14.216 4.245 -24.223 1.00 60.12 101 ARG A CA 1
ATOM 802 C C . ARG A 1 101 ? -15.720 4.111 -24.036 1.00 60.12 101 ARG A C 1
ATOM 804 O O . ARG A 1 101 ? -16.217 3.060 -23.650 1.00 60.12 101 ARG A O 1
ATOM 811 N N . THR A 1 102 ? -16.445 5.193 -24.306 1.00 48.56 102 THR A N 1
ATOM 812 C CA . THR A 1 102 ? -17.840 5.095 -24.707 1.00 48.56 102 THR A CA 1
ATOM 813 C C . THR A 1 102 ? -17.807 4.226 -25.948 1.00 48.56 102 THR A C 1
ATOM 815 O O . THR A 1 102 ? -17.418 4.669 -27.030 1.00 48.56 102 THR A O 1
ATOM 818 N N . THR A 1 103 ? -18.148 2.951 -25.791 1.00 43.28 103 THR A N 1
ATOM 819 C CA . THR A 1 103 ? -18.646 2.179 -26.912 1.00 43.28 103 THR A CA 1
ATOM 820 C C . THR A 1 103 ? -19.842 2.978 -27.407 1.00 43.28 103 THR A C 1
ATOM 822 O O . THR A 1 103 ? -20.916 2.967 -26.810 1.00 43.28 103 THR A O 1
ATOM 825 N N . LYS A 1 104 ? -19.623 3.777 -28.458 1.00 47.53 104 LYS A N 1
ATOM 826 C CA . LYS A 1 104 ? -20.699 4.274 -29.301 1.00 47.53 104 LYS A CA 1
ATOM 827 C C . LYS A 1 104 ? -21.342 3.018 -29.873 1.00 47.53 104 LYS A C 1
ATOM 829 O O . LYS A 1 104 ? -20.976 2.547 -30.942 1.00 47.53 104 LYS A O 1
ATOM 834 N N . THR A 1 105 ? -22.241 2.414 -29.108 1.00 46.91 105 THR A N 1
ATOM 835 C CA . THR A 1 105 ? -23.297 1.614 -29.689 1.00 46.91 105 THR A CA 1
ATOM 836 C C . THR A 1 105 ? -24.067 2.623 -30.522 1.00 46.91 105 THR A C 1
ATOM 838 O O . THR A 1 105 ? -24.688 3.547 -30.000 1.00 46.91 105 THR A O 1
ATOM 841 N N . CYS A 1 106 ? -23.886 2.548 -31.839 1.00 49.03 106 CYS A N 1
ATOM 842 C CA . CYS A 1 106 ? -24.752 3.231 -32.777 1.00 49.03 106 CYS A CA 1
ATOM 843 C C . CYS A 1 106 ? -26.156 2.664 -32.544 1.00 49.03 106 CYS A C 1
ATOM 845 O O . CYS A 1 106 ? -26.529 1.654 -33.136 1.00 49.03 106 CYS A O 1
ATOM 847 N N . PHE A 1 107 ? -26.899 3.262 -31.614 1.00 43.75 107 PHE A N 1
ATOM 848 C CA . PHE A 1 107 ? -28.332 3.074 -31.501 1.00 43.75 107 PHE A CA 1
ATOM 849 C C . PHE A 1 107 ? -28.936 3.675 -32.766 1.00 43.75 107 PHE A C 1
ATOM 851 O O . PHE A 1 107 ? -28.983 4.891 -32.940 1.00 43.75 107 PHE A O 1
ATOM 858 N N . GLY A 1 108 ? -29.304 2.791 -33.690 1.00 55.91 108 GLY A N 1
ATOM 859 C CA . GLY A 1 108 ? -30.170 3.128 -34.804 1.00 55.91 108 GLY A CA 1
ATOM 860 C C . GLY A 1 108 ? -31.558 3.536 -34.306 1.00 55.91 108 GLY A C 1
ATOM 861 O O . GLY A 1 108 ? -32.049 3.023 -33.299 1.00 55.91 108 GLY A O 1
ATOM 862 N N . GLY A 1 109 ? -32.171 4.445 -35.061 1.00 43.84 109 GLY A N 1
ATOM 863 C CA . GLY A 1 109 ? -33.532 4.951 -34.890 1.00 43.84 109 GLY A CA 1
ATOM 864 C C . GLY A 1 109 ? -33.529 6.484 -34.822 1.00 43.84 109 GLY A C 1
ATOM 865 O O . GLY A 1 109 ? -32.867 7.049 -33.966 1.00 43.84 109 GLY A O 1
ATOM 866 N N . ASN A 1 110 ? -34.252 7.239 -35.648 1.00 45.09 110 ASN A N 1
ATOM 867 C CA . ASN A 1 110 ? -35.311 6.868 -36.580 1.00 45.09 110 ASN A CA 1
ATOM 868 C C . ASN A 1 110 ? -35.729 8.108 -37.421 1.00 45.09 110 ASN A C 1
ATOM 870 O O . ASN A 1 110 ? -35.541 9.233 -36.962 1.00 45.09 110 ASN A O 1
ATOM 874 N N . ASN A 1 111 ? -36.425 7.853 -38.542 1.00 40.59 111 ASN A N 1
ATOM 875 C CA . ASN A 1 111 ? -37.543 8.627 -39.137 1.00 40.59 111 ASN A CA 1
ATOM 876 C C . ASN A 1 111 ? -37.343 9.610 -40.313 1.00 40.59 111 ASN A C 1
ATOM 878 O O . ASN A 1 111 ? -36.574 10.561 -40.245 1.00 40.59 111 ASN A O 1
ATOM 882 N N . GLY A 1 112 ? -38.254 9.440 -41.290 1.00 37.50 112 GLY A N 1
ATOM 883 C CA . GLY A 1 112 ? -38.704 10.415 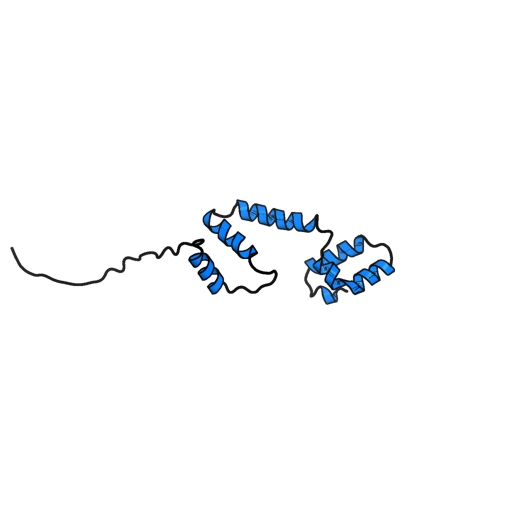-42.297 1.00 37.50 112 GLY A CA 1
ATOM 884 C C . GLY A 1 112 ? -38.093 10.135 -43.671 1.00 37.50 112 GLY A C 1
ATOM 885 O O . GLY A 1 112 ? -36.905 10.341 -43.843 1.00 37.50 112 GLY A O 1
ATOM 886 N N . GLY A 1 113 ? -38.771 9.569 -44.671 1.00 48.66 113 GLY A N 1
ATOM 887 C CA . GLY A 1 113 ? -40.146 9.817 -45.095 1.00 48.66 113 GLY A CA 1
ATOM 888 C C . GLY A 1 113 ? -40.101 10.793 -46.269 1.00 48.66 113 GLY A C 1
ATOM 889 O O . GLY A 1 113 ? -39.933 11.970 -46.014 1.00 48.66 113 GLY A O 1
ATOM 890 N N . ASP A 1 114 ? -40.180 10.263 -47.495 1.00 42.81 114 ASP A N 1
ATOM 891 C CA . ASP A 1 114 ? -40.652 10.884 -48.752 1.00 42.81 114 ASP A CA 1
ATOM 892 C C . ASP A 1 114 ? -40.570 9.770 -49.820 1.00 42.81 114 ASP A C 1
ATOM 894 O O . ASP A 1 114 ? -39.503 9.235 -50.096 1.00 42.81 114 ASP A O 1
ATOM 898 N N . SER A 1 115 ? -41.668 9.090 -50.156 1.00 46.91 115 SER A N 1
ATOM 899 C CA . SER A 1 115 ? -42.717 9.489 -51.102 1.00 46.91 115 SER A CA 1
ATOM 900 C C . SER A 1 115 ? -42.228 9.641 -52.550 1.00 46.91 115 SER A C 1
ATOM 902 O O . SER A 1 115 ? -41.332 10.424 -52.836 1.00 46.91 115 SER A O 1
ATOM 904 N N . ALA A 1 116 ? -42.957 8.952 -53.436 1.00 40.19 116 ALA A N 1
ATOM 905 C CA . ALA A 1 116 ? -43.243 9.333 -54.819 1.00 40.19 116 ALA A CA 1
ATOM 906 C C . ALA A 1 116 ? -42.199 9.038 -55.928 1.00 40.19 116 ALA A C 1
ATOM 908 O O . ALA A 1 116 ? -41.258 9.781 -56.157 1.00 40.19 116 ALA A O 1
ATOM 909 N N . ILE A 1 117 ? -42.515 7.974 -56.683 1.00 40.28 117 ILE A N 1
ATOM 910 C CA . ILE A 1 117 ? -42.644 7.901 -58.157 1.00 40.28 117 ILE A CA 1
ATOM 911 C C . ILE A 1 117 ? -41.567 8.537 -59.065 1.00 40.28 117 ILE A C 1
ATOM 913 O O . ILE A 1 117 ? -41.523 9.751 -59.229 1.00 40.28 117 ILE A O 1
ATOM 917 N N . ALA A 1 118 ? -40.851 7.687 -59.809 1.00 40.06 118 ALA A N 1
ATOM 918 C CA . ALA A 1 118 ? -40.805 7.644 -61.284 1.00 40.06 118 ALA A CA 1
ATOM 919 C C . ALA A 1 118 ? -39.927 6.469 -61.740 1.00 40.06 118 ALA A C 1
ATOM 921 O O . ALA A 1 118 ? -38.800 6.342 -61.212 1.00 40.06 118 ALA A O 1
#

Sequence (118 aa):
MLQHCVGLPLAIIVLAGVLSRKNTIKEWETVHENVHECIRRGIGHEEEYEGASWVLALSYDHLPYHLKPCLLYLGHYSEDLEISVSTLTKLWVAEGLISLRTTKTCFGGNNGGDSAIA

Solvent-accessible surface area (backbone atoms only — not comparable to full-atom values): 7509 Å² total; per-residue (Å²): 109,74,80,80,31,78,85,40,68,64,42,50,51,28,49,52,53,51,48,75,76,51,92,47,70,70,54,50,51,54,45,56,78,37,42,70,56,48,51,75,56,42,47,69,89,61,65,63,57,48,56,56,50,49,54,49,50,54,52,55,69,75,42,57,77,68,49,48,60,56,61,58,55,57,70,77,54,65,86,92,64,90,72,57,66,74,57,51,52,50,49,36,40,74,73,60,54,41,79,81,78,71,75,75,70,80,74,82,81,83,87,84,91,81,85,84,90,136

InterPro domains:
  IPR027417 P-loop containing nucleoside triphosphate hydrolase [SSF52540] (2-74)
  IPR036388 Winged helix-like DNA-binding domain superfamily [G3DSA:1.10.10.10] (60-107)
  IPR042197 Apoptotic protease-activating factors, helical domain [G3DSA:1.10.8.430] (1-59)
  IPR044974 Disease resistance protein, plants [PTHR23155] (2-101)

Foldseek 3Di:
DVVVCVPPPQLVVQLVLCVVVDDDPVVVVVCVVCSVVSSVCGRPPPPPCCVVVVVVVVVLVPDPPLCNVLVVVVVVDDPPDDDDPVVSVVVCVVVVSDDPPPPPPVPDDDDDDDDDDD

pLDDT: mean 74.68, std 16.48, range [37.5, 92.25]

Mean predicted aligned error: 16.96 Å

Secondary structure (DSSP, 8-state):
-GGGGTT-HHHHHHHHHHHHT--SHHHHHHHHHTHHHHHHH-S-TTHHHHHHHHHHHHHHHTS-TTTHHHHHHGGGSPTT----HHHHHHHHHHTTSS--------------------